Protein AF-A0AAI9XQI5-F1 (afdb_monomer_lite)

Structure (mmCIF, N/CA/C/O backbone):
data_AF-A0AAI9XQI5-F1
#
_entry.id   AF-A0AAI9XQI5-F1
#
loop_
_atom_site.group_PDB
_atom_site.id
_atom_site.type_symbol
_atom_site.label_atom_id
_atom_site.label_alt_id
_atom_site.label_comp_id
_atom_site.label_asym_id
_atom_site.label_entity_id
_atom_site.label_seq_id
_atom_site.pdbx_PDB_ins_code
_atom_site.Cartn_x
_atom_site.Cartn_y
_atom_site.Cartn_z
_atom_site.occupancy
_atom_site.B_iso_or_equiv
_atom_site.auth_seq_id
_atom_site.auth_comp_id
_atom_site.auth_asym_id
_atom_site.auth_atom_id
_atom_site.pdbx_PDB_model_num
ATOM 1 N N . MET A 1 1 ? 20.649 -17.315 11.539 1.00 58.50 1 MET A N 1
ATOM 2 C CA . MET A 1 1 ? 19.304 -17.523 12.129 1.00 58.50 1 MET A CA 1
ATOM 3 C C . MET A 1 1 ? 18.482 -16.224 12.223 1.00 58.50 1 MET A C 1
ATOM 5 O O . MET A 1 1 ? 17.265 -16.298 12.151 1.00 58.50 1 MET A O 1
ATOM 9 N N . CYS A 1 2 ? 19.104 -15.035 12.272 1.00 75.31 2 CYS A N 1
ATOM 10 C CA . CYS A 1 2 ? 18.399 -13.747 12.413 1.00 75.31 2 CYS A CA 1
ATOM 11 C C . CYS A 1 2 ? 17.547 -13.323 11.197 1.00 75.31 2 CYS A C 1
ATOM 13 O O . CYS A 1 2 ? 16.442 -12.823 11.377 1.00 75.31 2 CYS A O 1
ATOM 15 N N . ALA A 1 3 ? 18.003 -13.575 9.964 1.00 81.12 3 ALA A N 1
ATOM 16 C CA . ALA A 1 3 ? 17.284 -13.149 8.754 1.00 81.12 3 ALA A CA 1
ATOM 17 C C . ALA A 1 3 ? 15.877 -13.769 8.623 1.00 81.12 3 ALA A C 1
ATOM 19 O O . ALA A 1 3 ? 14.937 -13.102 8.199 1.00 81.12 3 ALA A O 1
ATOM 20 N N . GLY A 1 4 ? 15.706 -15.031 9.033 1.00 84.88 4 GLY A N 1
ATOM 21 C CA . GLY A 1 4 ? 14.409 -15.714 8.966 1.00 84.88 4 GLY A CA 1
ATOM 22 C C . GLY A 1 4 ? 13.349 -15.074 9.865 1.00 84.88 4 GLY A C 1
ATOM 23 O O . GLY A 1 4 ? 12.198 -14.941 9.452 1.00 84.88 4 GLY A O 1
ATOM 24 N N . ILE A 1 5 ? 13.754 -14.628 11.058 1.00 86.12 5 ILE A N 1
ATOM 25 C CA . ILE A 1 5 ? 12.876 -13.955 12.022 1.00 86.12 5 ILE A CA 1
ATOM 26 C C . ILE A 1 5 ? 12.455 -12.589 11.476 1.00 86.12 5 ILE A C 1
ATOM 28 O O . ILE A 1 5 ? 11.264 -12.308 11.431 1.00 86.12 5 ILE A O 1
ATOM 32 N N . VAL A 1 6 ? 13.400 -11.789 10.967 1.00 84.25 6 VAL A N 1
ATOM 33 C CA . VAL A 1 6 ? 13.101 -10.472 10.371 1.00 84.25 6 VAL A CA 1
ATOM 34 C C . VAL A 1 6 ? 12.082 -10.602 9.236 1.00 84.25 6 VAL A C 1
ATOM 36 O O . VAL A 1 6 ? 11.070 -9.904 9.229 1.00 84.25 6 VAL A O 1
ATOM 39 N N . MET A 1 7 ? 12.285 -11.560 8.326 1.00 86.00 7 MET A N 1
ATOM 40 C CA . MET A 1 7 ? 11.362 -11.800 7.213 1.00 86.00 7 MET A CA 1
ATOM 41 C C . MET A 1 7 ? 9.982 -12.291 7.671 1.00 86.00 7 MET A C 1
ATOM 43 O O . MET A 1 7 ? 8.972 -11.972 7.045 1.00 86.00 7 MET A O 1
ATOM 47 N N . ALA A 1 8 ? 9.912 -13.096 8.735 1.00 85.75 8 ALA A N 1
ATOM 48 C CA . ALA A 1 8 ? 8.639 -13.534 9.302 1.00 85.75 8 ALA A CA 1
ATOM 49 C C . ALA A 1 8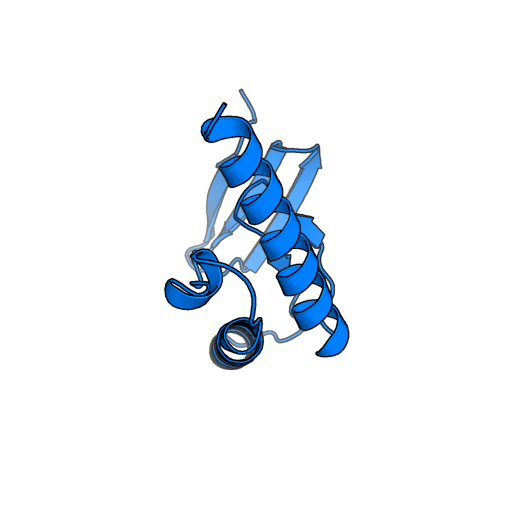 ? 7.873 -12.361 9.932 1.00 85.75 8 ALA A C 1
ATOM 51 O O . ALA A 1 8 ? 6.677 -12.216 9.676 1.00 85.75 8 ALA A O 1
ATOM 52 N N . THR A 1 9 ? 8.571 -11.499 10.673 1.00 84.81 9 THR A N 1
ATOM 53 C CA . THR A 1 9 ? 8.005 -10.295 11.289 1.00 84.81 9 THR A CA 1
ATOM 54 C C . THR A 1 9 ? 7.512 -9.302 10.237 1.00 84.81 9 THR A C 1
ATOM 56 O O . THR A 1 9 ? 6.388 -8.822 10.353 1.00 84.81 9 THR A O 1
ATOM 59 N N . ALA A 1 10 ? 8.284 -9.062 9.172 1.00 84.88 10 ALA A N 1
ATOM 60 C CA . ALA A 1 10 ? 7.869 -8.195 8.066 1.00 84.88 10 ALA A CA 1
ATOM 61 C C . ALA A 1 10 ? 6.573 -8.701 7.409 1.00 84.88 10 ALA A C 1
ATOM 63 O O . ALA A 1 10 ? 5.601 -7.963 7.276 1.00 84.88 10 ALA A O 1
ATOM 64 N N . ARG A 1 11 ? 6.490 -10.005 7.101 1.00 87.81 11 ARG A N 1
ATOM 65 C CA . ARG A 1 11 ? 5.262 -10.607 6.546 1.00 87.81 11 ARG A CA 1
ATOM 66 C C . ARG A 1 11 ? 4.057 -10.497 7.480 1.00 87.81 11 ARG A C 1
ATOM 68 O O . ARG A 1 11 ? 2.930 -10.373 7.001 1.00 87.81 11 ARG A O 1
ATOM 75 N N . TYR A 1 12 ? 4.273 -10.594 8.792 1.00 87.62 12 TYR A N 1
ATOM 76 C CA . TYR A 1 12 ? 3.208 -10.424 9.777 1.00 87.62 12 TYR A CA 1
ATOM 77 C C . TYR A 1 12 ? 2.699 -8.978 9.787 1.00 87.62 12 TYR A C 1
ATOM 79 O O . TYR A 1 12 ? 1.494 -8.758 9.680 1.00 87.62 12 TYR A O 1
ATOM 87 N N . TYR A 1 13 ? 3.618 -8.010 9.798 1.00 86.31 13 TYR A N 1
ATOM 88 C CA . TYR A 1 13 ? 3.300 -6.586 9.722 1.00 86.31 13 TYR A CA 1
ATOM 89 C C . TYR A 1 13 ? 2.501 -6.240 8.456 1.00 86.31 13 TYR A C 1
ATOM 91 O O . TYR A 1 13 ? 1.418 -5.666 8.549 1.00 86.31 13 TYR A O 1
ATOM 99 N N . MET A 1 14 ? 2.944 -6.709 7.285 1.00 88.88 14 MET A N 1
ATOM 100 C CA . MET A 1 14 ? 2.228 -6.512 6.017 1.00 88.88 14 MET A CA 1
ATOM 101 C C . MET A 1 14 ? 0.811 -7.089 6.031 1.00 88.88 14 MET A C 1
ATOM 103 O O . MET A 1 14 ? -0.128 -6.494 5.499 1.00 88.88 14 MET A O 1
ATOM 107 N N . ARG A 1 15 ? 0.627 -8.255 6.662 1.00 89.44 15 ARG A N 1
ATOM 108 C CA . ARG A 1 15 ? -0.694 -8.875 6.798 1.00 89.44 15 ARG A CA 1
ATOM 109 C C . ARG A 1 15 ? -1.623 -8.024 7.660 1.00 89.44 15 ARG A C 1
ATOM 111 O O . ARG A 1 15 ? -2.805 -7.927 7.334 1.00 89.44 15 ARG A O 1
ATOM 118 N N . ASP A 1 16 ? -1.123 -7.447 8.745 1.00 89.19 16 ASP A N 1
ATOM 119 C CA . ASP A 1 16 ? -1.931 -6.614 9.633 1.00 89.19 16 ASP A CA 1
ATOM 120 C C . ASP A 1 16 ? -2.226 -5.244 9.019 1.00 89.19 16 ASP A C 1
ATOM 122 O O . ASP A 1 16 ? -3.377 -4.812 9.068 1.00 89.19 16 ASP A O 1
ATOM 126 N N . MET A 1 17 ? -1.269 -4.640 8.311 1.00 88.94 17 MET A N 1
ATOM 127 C CA . MET A 1 17 ? -1.508 -3.446 7.494 1.00 88.94 17 MET A CA 1
ATOM 128 C C . MET A 1 17 ? -2.630 -3.687 6.474 1.00 88.94 17 MET A C 1
ATOM 130 O O . MET A 1 17 ? -3.583 -2.913 6.383 1.00 88.94 17 MET A O 1
ATOM 134 N N . ALA A 1 18 ? -2.593 -4.826 5.778 1.00 90.75 18 ALA A N 1
ATOM 135 C CA . ALA A 1 18 ? -3.650 -5.205 4.851 1.00 90.75 18 ALA A CA 1
ATOM 136 C C . ALA A 1 18 ? -5.016 -5.411 5.540 1.00 90.75 18 ALA A C 1
ATOM 138 O O . ALA A 1 18 ? -6.066 -5.149 4.953 1.00 90.75 18 ALA A O 1
ATOM 139 N N . LYS A 1 19 ? -5.048 -5.888 6.790 1.00 91.38 19 LYS A N 1
ATOM 140 C CA . LYS A 1 19 ? -6.304 -5.976 7.556 1.00 91.38 19 LYS A CA 1
ATOM 141 C C . LYS A 1 19 ? -6.828 -4.595 7.937 1.00 91.38 19 LYS A C 1
ATOM 143 O O . LYS A 1 19 ? -8.037 -4.406 7.891 1.00 91.38 19 LYS A O 1
ATOM 148 N N . VAL A 1 20 ? -5.954 -3.663 8.317 1.00 90.88 20 VAL A N 1
ATOM 149 C CA . VAL A 1 20 ? -6.336 -2.282 8.652 1.00 90.88 20 VAL A CA 1
ATOM 150 C C . VAL A 1 20 ? -6.977 -1.607 7.444 1.00 90.88 20 VAL A C 1
ATOM 152 O O . VAL A 1 20 ? -8.118 -1.167 7.549 1.00 90.88 20 VAL A O 1
ATOM 155 N N . ALA A 1 21 ? -6.322 -1.633 6.280 1.00 91.12 21 ALA A N 1
ATOM 156 C CA . ALA A 1 21 ? -6.879 -1.047 5.060 1.00 91.12 21 ALA A CA 1
ATOM 157 C C . ALA A 1 21 ? -8.253 -1.650 4.697 1.00 91.12 21 ALA A C 1
ATOM 159 O O . ALA A 1 21 ? -9.197 -0.914 4.425 1.00 91.12 21 ALA A O 1
ATOM 160 N N . ARG A 1 22 ? -8.418 -2.978 4.806 1.00 93.00 22 ARG A N 1
ATOM 161 C CA . ARG A 1 22 ? -9.724 -3.630 4.584 1.00 93.00 22 ARG A CA 1
ATOM 162 C C . ARG A 1 22 ? -10.788 -3.236 5.610 1.00 93.00 22 ARG A C 1
ATOM 164 O O . ARG A 1 22 ? -11.946 -3.084 5.242 1.00 93.00 22 ARG A O 1
ATOM 171 N N . LYS A 1 23 ? -10.427 -3.076 6.889 1.00 92.38 23 LYS A N 1
ATOM 172 C CA . LYS A 1 23 ? -11.359 -2.628 7.944 1.00 92.38 23 LYS A CA 1
ATOM 173 C C . LYS A 1 23 ? -11.861 -1.205 7.712 1.00 92.38 23 LYS A C 1
ATOM 175 O O . LYS A 1 23 ? -12.984 -0.905 8.094 1.00 92.38 23 LYS A O 1
ATOM 180 N N . LEU A 1 24 ? -11.042 -0.364 7.087 1.00 90.50 24 LEU A N 1
ATOM 181 C CA . LEU A 1 24 ? -11.411 0.989 6.672 1.00 90.50 24 LEU A CA 1
ATOM 182 C C . LEU A 1 24 ? -12.268 1.009 5.391 1.00 90.50 24 LEU A C 1
ATOM 184 O O . LEU A 1 24 ? -12.674 2.077 4.954 1.00 90.50 24 LEU A O 1
ATOM 188 N N . GLY A 1 25 ? -12.560 -0.156 4.801 1.00 90.56 25 GLY A N 1
ATOM 189 C CA . GLY A 1 25 ? -13.394 -0.286 3.606 1.00 90.56 25 GLY A CA 1
ATOM 190 C C . GLY A 1 25 ? -12.622 -0.277 2.288 1.00 90.56 25 GLY A C 1
ATOM 191 O O . GLY A 1 25 ? -13.242 -0.346 1.232 1.00 90.56 25 GLY A O 1
ATOM 192 N N . PHE A 1 26 ? -11.287 -0.238 2.316 1.00 91.69 26 PHE A N 1
ATOM 193 C CA . PHE A 1 26 ? -10.503 -0.188 1.089 1.00 91.69 26 PHE A CA 1
ATOM 194 C C . PHE A 1 26 ? -10.215 -1.569 0.499 1.00 91.69 26 PHE A C 1
ATOM 196 O O . PHE A 1 26 ? -9.937 -2.545 1.208 1.00 91.69 26 PHE A O 1
ATOM 203 N N . ASN A 1 27 ? -10.216 -1.635 -0.833 1.00 91.88 27 ASN A N 1
ATOM 204 C CA . ASN A 1 27 ? -9.869 -2.841 -1.567 1.00 91.88 27 ASN A CA 1
ATOM 205 C C . ASN A 1 27 ? -8.361 -2.891 -1.849 1.00 91.88 27 ASN A C 1
ATOM 207 O O . ASN A 1 27 ? -7.793 -1.958 -2.408 1.00 91.88 27 ASN A O 1
ATOM 211 N N . ILE A 1 28 ? -7.712 -4.001 -1.498 1.00 93.00 28 ILE A N 1
ATOM 212 C CA . ILE A 1 28 ? -6.285 -4.213 -1.766 1.00 93.00 28 ILE A CA 1
ATOM 213 C C . ILE A 1 28 ? -6.156 -4.997 -3.061 1.00 93.00 28 ILE A C 1
ATOM 215 O O . ILE A 1 28 ? -6.561 -6.159 -3.118 1.00 93.00 28 ILE A O 1
ATOM 219 N N . ILE A 1 29 ? -5.557 -4.375 -4.071 1.00 92.81 29 ILE A N 1
ATOM 220 C CA . ILE A 1 29 ? -5.417 -4.949 -5.415 1.00 92.81 29 ILE A CA 1
ATOM 221 C C . ILE A 1 29 ? -4.073 -5.654 -5.621 1.00 92.81 29 ILE A C 1
ATOM 223 O O . ILE A 1 29 ? -3.954 -6.510 -6.496 1.00 92.81 29 ILE A O 1
ATOM 227 N N . TYR A 1 30 ? -3.068 -5.338 -4.799 1.00 92.75 30 TYR A N 1
ATOM 228 C CA . TYR A 1 30 ? -1.747 -5.964 -4.849 1.00 92.75 30 TYR A CA 1
ATOM 229 C C . TYR A 1 30 ? -1.036 -5.900 -3.494 1.00 92.75 30 TYR A C 1
ATOM 231 O O . TYR A 1 30 ? -1.296 -5.008 -2.688 1.00 92.75 30 TYR A O 1
ATOM 239 N N . GLY A 1 31 ? -0.107 -6.826 -3.261 1.00 90.88 31 GLY A N 1
ATOM 240 C CA . GLY A 1 31 ? 0.822 -6.771 -2.136 1.00 90.88 31 GLY A CA 1
ATOM 241 C C . GLY A 1 31 ? 2.130 -7.495 -2.444 1.00 90.88 31 GLY A C 1
ATOM 242 O O . GLY A 1 31 ? 2.111 -8.601 -2.996 1.00 90.88 31 GLY A O 1
ATOM 243 N N . ASP A 1 32 ? 3.247 -6.879 -2.065 1.00 88.19 32 ASP A N 1
ATOM 244 C CA . ASP A 1 32 ? 4.590 -7.463 -2.119 1.00 88.19 32 ASP A CA 1
ATOM 245 C C . ASP A 1 32 ? 5.198 -7.593 -0.709 1.00 88.19 32 ASP A C 1
ATOM 247 O O . ASP A 1 32 ? 4.479 -7.692 0.288 1.00 88.19 32 ASP A O 1
ATOM 251 N N . ILE A 1 33 ? 6.525 -7.698 -0.628 1.00 85.75 33 ILE A N 1
ATOM 252 C CA . ILE A 1 33 ? 7.274 -7.912 0.615 1.00 85.75 33 ILE A CA 1
ATOM 253 C C . ILE A 1 33 ? 7.052 -6.782 1.629 1.00 85.75 33 ILE A C 1
ATOM 255 O O . ILE A 1 33 ? 6.946 -7.081 2.818 1.00 85.75 33 ILE A O 1
ATOM 259 N N . ASP A 1 34 ? 6.993 -5.536 1.171 1.00 85.19 34 ASP A N 1
ATOM 260 C CA . ASP A 1 34 ? 6.976 -4.314 1.985 1.00 85.19 34 ASP A CA 1
ATOM 261 C C . ASP A 1 34 ? 5.966 -3.254 1.506 1.00 85.19 34 ASP A C 1
ATOM 263 O O . ASP A 1 34 ? 5.769 -2.251 2.186 1.00 85.19 34 ASP A O 1
ATOM 267 N N . SER A 1 35 ? 5.255 -3.500 0.401 1.00 88.94 35 SER A N 1
ATOM 268 C CA . SER A 1 35 ? 4.248 -2.585 -0.147 1.00 88.94 35 SER A CA 1
ATOM 269 C C . SER A 1 35 ? 2.890 -3.254 -0.386 1.00 88.94 35 SER A C 1
ATOM 271 O O . SER A 1 35 ? 2.777 -4.467 -0.593 1.00 88.94 35 SER A O 1
ATOM 273 N N . ILE A 1 36 ? 1.827 -2.449 -0.345 1.00 91.56 36 ILE A N 1
ATOM 274 C CA . ILE A 1 36 ? 0.488 -2.814 -0.822 1.00 91.56 36 ILE A CA 1
ATOM 275 C C . ILE A 1 36 ? -0.007 -1.740 -1.780 1.00 91.56 36 ILE A C 1
ATOM 277 O O . ILE A 1 36 ? 0.307 -0.568 -1.601 1.00 91.56 36 ILE A O 1
ATOM 281 N N . LEU A 1 37 ? -0.822 -2.136 -2.756 1.00 92.19 37 LEU A N 1
ATOM 282 C CA . LEU A 1 37 ? -1.597 -1.190 -3.549 1.00 92.19 37 LEU A CA 1
ATOM 283 C C . LEU A 1 37 ? -3.058 -1.281 -3.139 1.00 92.19 37 LEU A C 1
ATOM 285 O O . LEU A 1 37 ? -3.642 -2.369 -3.051 1.00 92.19 37 LEU A O 1
ATOM 289 N N . VAL A 1 38 ? -3.635 -0.112 -2.911 1.00 91.94 38 VAL A N 1
ATOM 290 C CA . VAL A 1 38 ? -5.006 0.067 -2.461 1.00 91.94 38 VAL A CA 1
ATOM 291 C C . VAL A 1 38 ? -5.773 0.792 -3.559 1.00 91.94 38 VAL A C 1
ATOM 293 O O . VAL A 1 38 ? -5.307 1.802 -4.074 1.00 91.94 38 VAL A O 1
ATOM 296 N N . HIS A 1 39 ? -6.933 0.262 -3.932 1.00 91.31 39 HIS A N 1
ATOM 297 C CA . HIS A 1 39 ? -7.841 0.930 -4.854 1.00 91.31 39 HIS A CA 1
ATOM 298 C C . HIS A 1 39 ? -8.660 1.977 -4.104 1.00 91.31 39 HIS A C 1
ATOM 300 O O . HIS A 1 39 ? -9.279 1.667 -3.080 1.00 91.31 39 HIS A O 1
ATOM 306 N N . VAL A 1 40 ? -8.676 3.191 -4.643 1.00 88.50 40 VAL A N 1
ATOM 307 C CA . VAL A 1 40 ? -9.405 4.332 -4.098 1.00 88.50 40 VAL A CA 1
ATOM 308 C C . VAL A 1 40 ? -10.333 4.856 -5.189 1.00 88.50 40 VAL A C 1
ATOM 310 O O . VAL A 1 40 ? -9.878 5.168 -6.281 1.00 88.50 40 VAL A O 1
ATOM 313 N N . GLU A 1 41 ? -11.635 4.914 -4.905 1.00 83.62 41 GLU A N 1
ATOM 314 C CA . GLU A 1 41 ? -12.665 5.298 -5.890 1.00 83.62 41 GLU A CA 1
ATOM 315 C C . GLU A 1 41 ? -12.767 6.810 -6.123 1.00 83.62 41 GLU A C 1
ATOM 317 O O . GLU A 1 41 ? -13.444 7.251 -7.045 1.00 83.62 41 GLU A O 1
ATOM 322 N N . GLN A 1 42 ? -12.138 7.619 -5.272 1.00 78.62 42 GL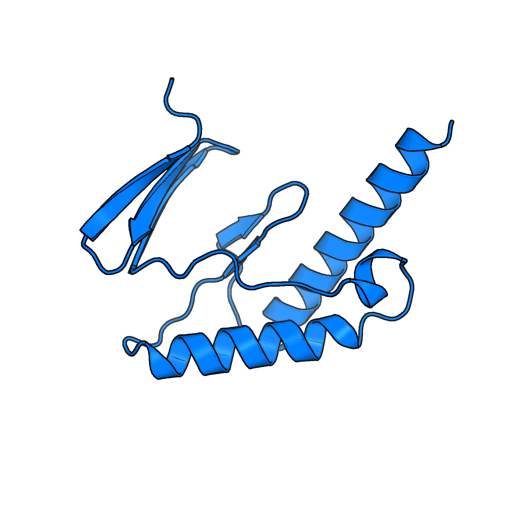N A N 1
ATOM 323 C CA . GLN A 1 42 ? -12.169 9.073 -5.413 1.00 78.62 42 GLN A CA 1
ATOM 324 C C . GLN A 1 42 ? -11.444 9.490 -6.701 1.00 78.62 42 GLN A C 1
ATOM 326 O O . GLN A 1 42 ? -10.486 8.844 -7.108 1.00 78.62 42 GLN A O 1
ATOM 331 N N . GLU A 1 43 ? -11.876 10.581 -7.330 1.00 73.56 43 GLU A N 1
ATOM 332 C CA . GLU A 1 43 ? -11.264 11.087 -8.571 1.00 73.56 43 GLU A CA 1
ATOM 333 C C . GLU A 1 43 ? -10.403 12.342 -8.348 1.00 73.56 43 GLU A C 1
ATOM 335 O O . GLU A 1 43 ? -9.812 12.867 -9.290 1.00 73.56 43 GLU A O 1
ATOM 340 N N . THR A 1 44 ? -10.318 12.833 -7.107 1.00 76.31 44 THR A N 1
ATOM 341 C CA . THR A 1 44 ? -9.560 14.040 -6.762 1.00 76.31 44 THR A CA 1
ATOM 342 C C . THR A 1 44 ? -8.311 13.712 -5.959 1.00 76.31 44 THR A C 1
ATOM 344 O O . THR A 1 44 ? -8.344 12.898 -5.037 1.00 76.31 44 THR A O 1
ATOM 347 N N . GLU A 1 45 ? -7.234 14.440 -6.252 1.00 71.62 45 GLU A N 1
ATOM 348 C CA . GLU A 1 45 ? -5.942 14.329 -5.569 1.00 71.62 45 GLU A CA 1
ATOM 349 C C . GLU A 1 45 ? -6.064 14.454 -4.045 1.00 71.62 45 GLU A C 1
ATOM 351 O O . GLU A 1 45 ? -5.571 13.601 -3.309 1.00 71.62 45 GLU A O 1
ATOM 356 N N . SER A 1 46 ? -6.840 15.435 -3.576 1.00 78.12 46 SER A N 1
ATOM 357 C CA . SER A 1 46 ? -7.109 15.643 -2.149 1.00 78.12 46 SER A CA 1
ATOM 358 C C . SER A 1 46 ? -7.780 14.445 -1.466 1.00 78.12 46 SER A C 1
ATOM 360 O O . SER A 1 46 ? -7.466 14.132 -0.322 1.00 78.12 46 SER A O 1
ATOM 362 N N . GLY A 1 47 ? -8.678 13.738 -2.162 1.00 79.44 47 GLY A N 1
ATOM 363 C CA . GLY A 1 47 ? -9.364 12.573 -1.599 1.00 79.44 47 GLY A CA 1
ATOM 364 C C . GLY A 1 47 ? -8.397 11.416 -1.351 1.00 79.44 47 GLY A C 1
ATOM 365 O O . GLY A 1 47 ? -8.498 10.710 -0.343 1.00 79.44 47 GLY A O 1
ATOM 366 N N . TRP A 1 48 ? -7.409 11.254 -2.233 1.00 81.12 48 TRP A N 1
ATOM 367 C CA . TRP A 1 48 ? -6.386 10.226 -2.071 1.00 81.12 48 TRP A CA 1
ATOM 368 C C . TRP A 1 48 ? -5.397 10.568 -0.978 1.00 81.12 48 TRP A C 1
ATOM 370 O O . TRP A 1 48 ? -5.040 9.671 -0.224 1.00 81.12 48 TRP A O 1
ATOM 380 N N . GLU A 1 49 ? -4.971 11.826 -0.865 1.00 81.50 49 GLU A N 1
ATOM 381 C CA . GLU A 1 49 ? -4.094 12.256 0.226 1.00 81.50 49 GLU A CA 1
ATOM 382 C C . GLU A 1 49 ? -4.745 11.999 1.586 1.00 81.50 49 GLU A C 1
ATOM 384 O O . GLU A 1 49 ? -4.119 11.397 2.461 1.00 81.50 49 GLU A O 1
ATOM 389 N N . ASP A 1 50 ? -6.025 12.347 1.733 1.00 85.62 50 ASP A N 1
ATOM 390 C CA . ASP A 1 50 ? -6.802 12.071 2.943 1.00 85.62 50 ASP A CA 1
ATOM 391 C C . ASP A 1 50 ? -6.912 10.564 3.213 1.00 85.62 50 ASP A C 1
ATOM 393 O O . ASP A 1 50 ? -6.707 10.102 4.340 1.00 85.62 50 ASP A O 1
ATOM 397 N N . THR A 1 51 ? -7.178 9.769 2.173 1.00 85.75 51 THR A N 1
ATOM 398 C CA . THR A 1 51 ? -7.229 8.302 2.257 1.00 85.75 51 THR A CA 1
ATOM 399 C C . THR A 1 51 ? -5.885 7.714 2.686 1.00 85.75 51 THR A C 1
ATOM 401 O O . THR A 1 51 ? -5.812 6.872 3.587 1.00 85.75 51 THR A O 1
ATOM 404 N N . ALA A 1 52 ? -4.803 8.165 2.065 1.00 85.25 52 ALA A N 1
ATOM 405 C CA . ALA A 1 52 ? -3.464 7.685 2.330 1.00 85.25 52 ALA A CA 1
ATOM 406 C C . ALA A 1 52 ? -3.018 8.093 3.741 1.00 85.25 52 ALA A C 1
ATOM 408 O O . ALA A 1 52 ? -2.444 7.278 4.469 1.00 85.25 52 ALA A O 1
ATOM 409 N N . HIS A 1 53 ? -3.371 9.304 4.180 1.00 87.69 53 HIS A N 1
ATOM 410 C CA . HIS A 1 53 ? -3.178 9.760 5.551 1.00 87.69 53 HIS A CA 1
ATOM 411 C C . HIS A 1 53 ? -3.951 8.888 6.545 1.00 87.69 53 HIS A C 1
ATOM 413 O O . HIS A 1 53 ? -3.368 8.409 7.518 1.00 87.69 53 HIS A O 1
ATOM 419 N N . LEU A 1 54 ? -5.234 8.622 6.287 1.00 88.56 54 LEU A N 1
ATOM 420 C CA . LEU A 1 54 ? -6.086 7.794 7.140 1.00 88.56 54 LEU A CA 1
ATOM 421 C C . LEU A 1 54 ? -5.514 6.383 7.322 1.00 88.56 54 LEU A C 1
ATOM 423 O O . LEU A 1 54 ? -5.415 5.897 8.454 1.00 88.56 54 LEU A O 1
ATOM 427 N N . ILE A 1 55 ? -5.105 5.733 6.228 1.00 86.38 55 ILE A N 1
ATOM 428 C CA . ILE A 1 55 ? -4.485 4.402 6.272 1.00 86.38 55 ILE A CA 1
ATOM 429 C C . ILE A 1 55 ? -3.174 4.472 7.057 1.00 86.38 55 ILE A C 1
ATOM 431 O O . ILE A 1 55 ? -2.972 3.686 7.980 1.00 86.38 55 ILE A O 1
ATOM 435 N N . THR A 1 56 ? -2.314 5.442 6.746 1.00 85.88 56 THR A N 1
ATOM 436 C CA . THR A 1 56 ? -1.000 5.587 7.382 1.00 85.88 56 THR A CA 1
ATOM 437 C C . THR A 1 56 ? -1.110 5.808 8.890 1.00 85.88 56 THR A C 1
ATOM 439 O O . THR A 1 56 ? -0.382 5.177 9.655 1.00 85.88 56 THR A O 1
ATOM 442 N N . GLN A 1 57 ? -2.038 6.656 9.346 1.00 86.44 57 GLN A N 1
ATOM 443 C CA . GLN A 1 57 ? -2.278 6.857 10.778 1.00 86.44 57 GLN A CA 1
ATOM 444 C C . GLN A 1 57 ? -2.823 5.590 11.437 1.00 86.44 57 GLN A C 1
ATOM 446 O O . GLN A 1 57 ? -2.331 5.195 12.488 1.00 86.44 57 GLN A O 1
ATOM 451 N N . SER A 1 58 ? -3.766 4.901 10.792 1.00 85.62 58 SER A N 1
ATOM 452 C CA . SER A 1 58 ? -4.366 3.677 11.340 1.00 85.62 58 SER A CA 1
ATOM 453 C C . SER A 1 58 ? -3.365 2.518 11.451 1.00 85.62 58 SER A C 1
ATOM 455 O O . SER A 1 58 ? -3.524 1.622 12.278 1.00 85.62 58 SER A O 1
ATOM 457 N N . VAL A 1 59 ? -2.321 2.514 10.618 1.00 83.62 59 VAL A N 1
ATOM 458 C CA . VAL A 1 59 ? -1.247 1.509 10.646 1.00 83.62 59 VAL A CA 1
ATOM 459 C C . VAL A 1 59 ? -0.274 1.738 11.808 1.00 83.62 59 VAL A C 1
ATOM 461 O O . VAL A 1 59 ? 0.286 0.769 12.320 1.00 83.62 59 VAL A O 1
ATOM 464 N N . LYS A 1 60 ? -0.128 2.976 12.304 1.00 79.19 60 LYS A N 1
ATOM 465 C CA . LYS A 1 60 ? 0.697 3.269 13.496 1.00 79.19 60 LYS A CA 1
ATOM 466 C C . LYS A 1 60 ? 0.170 2.591 14.761 1.00 79.19 60 LYS A C 1
ATOM 468 O O . LYS A 1 60 ? 0.941 2.306 15.673 1.00 79.19 60 LYS A O 1
ATOM 473 N N . ASP A 1 61 ? -1.121 2.275 14.797 1.00 76.56 61 ASP A N 1
ATOM 474 C CA . ASP A 1 61 ? -1.749 1.586 15.924 1.00 76.56 61 ASP A CA 1
ATOM 475 C C . ASP A 1 61 ? -1.473 0.071 15.948 1.00 76.56 61 ASP A C 1
ATOM 477 O O . ASP A 1 61 ? -1.871 -0.616 16.896 1.00 76.56 61 ASP A O 1
ATOM 481 N N . ILE A 1 62 ? -0.769 -0.476 14.945 1.00 79.75 62 ILE A N 1
ATOM 482 C CA . ILE A 1 62 ? -0.325 -1.876 14.926 1.00 79.75 62 ILE A CA 1
ATOM 483 C C . ILE A 1 62 ? 0.788 -2.057 15.964 1.00 79.75 62 ILE A C 1
ATOM 485 O O . ILE A 1 62 ? 1.982 -2.076 15.675 1.00 79.75 62 ILE A O 1
ATOM 489 N N . LYS A 1 63 ? 0.392 -2.229 17.222 1.00 64.75 63 LYS A N 1
ATOM 490 C CA . LYS A 1 63 ? 1.297 -2.641 18.294 1.00 64.75 63 LYS A CA 1
ATOM 491 C C . LYS A 1 63 ? 1.750 -4.061 17.984 1.00 64.75 63 LYS A C 1
ATOM 493 O O . LYS A 1 63 ? 0.873 -4.912 17.891 1.00 64.75 63 LYS A O 1
ATOM 498 N N . VAL A 1 64 ? 3.066 -4.289 17.825 1.00 58.75 64 VAL A N 1
ATOM 499 C CA . VAL A 1 64 ? 3.812 -5.568 18.040 1.00 58.75 64 VAL A CA 1
ATOM 500 C C . VAL A 1 64 ? 5.111 -5.694 17.202 1.00 58.75 64 VAL A C 1
ATOM 502 O O . VAL A 1 64 ? 5.794 -6.708 17.307 1.00 58.75 64 VAL A O 1
ATOM 505 N N . THR A 1 65 ? 5.567 -4.700 16.422 1.00 63.88 65 THR A N 1
ATOM 506 C CA . THR A 1 65 ? 6.823 -4.876 15.644 1.00 63.88 65 THR A CA 1
ATOM 507 C C . THR A 1 65 ? 7.715 -3.636 15.572 1.00 63.88 65 THR A C 1
ATOM 509 O O . THR A 1 65 ? 7.212 -2.521 15.608 1.00 63.88 65 THR A O 1
ATOM 512 N N . ILE A 1 66 ? 9.029 -3.834 15.376 1.00 66.06 66 ILE A N 1
ATOM 513 C CA . ILE A 1 66 ? 9.993 -2.759 15.044 1.00 66.06 66 ILE A CA 1
ATOM 514 C C . ILE A 1 66 ? 9.577 -1.953 13.800 1.00 66.06 66 ILE A C 1
ATOM 516 O O . ILE A 1 66 ? 9.948 -0.798 13.648 1.00 66.06 66 ILE A O 1
ATOM 520 N N . PHE A 1 67 ? 8.780 -2.554 12.911 1.00 66.00 67 PHE A N 1
ATOM 521 C CA . PHE A 1 67 ? 8.266 -1.901 11.710 1.00 66.00 67 PHE A CA 1
ATOM 522 C C . PHE A 1 67 ? 7.115 -0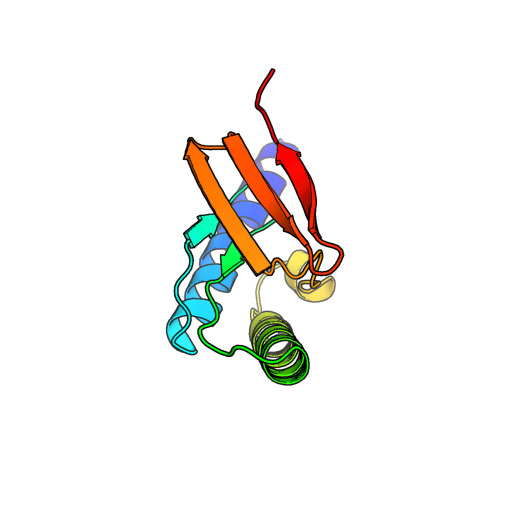.935 12.017 1.00 66.00 67 PHE A C 1
ATOM 524 O O . PHE A 1 67 ? 6.911 0.010 11.266 1.00 66.00 67 PHE A O 1
ATOM 531 N N . ALA A 1 68 ? 6.413 -1.109 13.142 1.00 60.94 68 ALA A N 1
ATOM 532 C CA . ALA A 1 68 ? 5.373 -0.179 13.576 1.00 60.94 68 ALA A CA 1
ATOM 533 C C . ALA A 1 68 ? 5.944 1.172 14.036 1.00 60.94 68 ALA A C 1
ATOM 535 O O . ALA A 1 68 ? 5.281 2.193 13.887 1.00 60.94 68 ALA A O 1
ATOM 536 N N . GLU A 1 69 ? 7.180 1.188 14.552 1.00 65.69 69 GLU A N 1
ATOM 537 C CA . GLU A 1 69 ? 7.886 2.428 14.910 1.00 65.69 69 GLU A CA 1
ATOM 538 C C . GLU A 1 69 ? 8.293 3.232 13.668 1.00 65.69 69 GLU A C 1
ATOM 540 O O . GLU A 1 69 ? 8.256 4.459 13.686 1.00 65.69 69 GLU A O 1
ATOM 545 N N . VAL A 1 70 ? 8.640 2.539 12.577 1.00 70.69 70 VAL A N 1
ATOM 546 C CA . VAL A 1 70 ? 8.921 3.154 11.268 1.00 70.69 70 VAL A CA 1
ATOM 547 C C . VAL A 1 70 ? 7.621 3.601 10.587 1.00 70.69 70 VAL A C 1
ATOM 549 O O . VAL A 1 70 ? 7.596 4.614 9.890 1.00 70.69 70 VAL A O 1
ATOM 552 N N . GLY A 1 71 ? 6.528 2.876 10.831 1.00 69.56 71 GLY A N 1
ATOM 553 C CA . GLY A 1 71 ? 5.215 3.147 10.264 1.00 69.56 71 GLY A CA 1
ATOM 554 C C . GLY A 1 71 ? 5.098 2.669 8.818 1.00 69.56 71 GLY A C 1
ATOM 555 O O . GLY A 1 71 ? 5.770 1.731 8.388 1.00 69.56 71 GLY A O 1
ATOM 556 N N . ALA A 1 72 ? 4.188 3.286 8.075 1.00 78.31 72 ALA A N 1
ATOM 557 C CA . ALA A 1 72 ? 4.070 3.136 6.6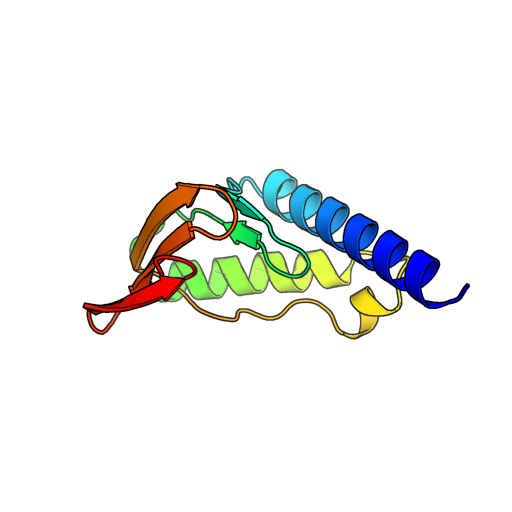31 1.00 78.31 72 ALA A CA 1
ATOM 558 C C . ALA A 1 72 ? 4.193 4.523 5.992 1.00 78.31 72 ALA A C 1
ATOM 560 O O . ALA A 1 72 ? 3.850 5.527 6.616 1.00 78.31 72 ALA A O 1
ATOM 561 N N . GLY A 1 73 ? 4.709 4.576 4.770 1.00 82.88 73 GLY A N 1
ATOM 562 C CA . GLY A 1 73 ? 4.759 5.787 3.959 1.00 82.88 73 GLY A CA 1
ATOM 563 C C . GLY A 1 73 ? 3.938 5.608 2.691 1.00 82.88 73 GLY A C 1
ATOM 564 O O . GLY A 1 73 ? 3.696 4.483 2.253 1.00 82.88 73 GLY A O 1
ATOM 565 N N . VAL A 1 74 ? 3.526 6.723 2.099 1.00 84.94 74 VAL A N 1
ATOM 566 C CA . VAL A 1 74 ? 2.933 6.736 0.761 1.00 84.94 74 VAL A CA 1
ATOM 567 C C . VAL A 1 74 ? 4.077 6.873 -0.230 1.00 84.94 74 VAL A C 1
ATOM 569 O O . VAL A 1 74 ? 4.752 7.897 -0.244 1.00 84.94 74 VAL A O 1
ATOM 572 N N . GLU A 1 75 ? 4.328 5.827 -1.010 1.00 85.88 75 GLU A N 1
ATOM 573 C CA . GLU A 1 75 ? 5.399 5.844 -2.010 1.00 85.88 75 GLU A CA 1
ATOM 574 C C . GLU A 1 75 ? 4.978 6.618 -3.263 1.00 85.88 75 GLU A C 1
ATOM 576 O O . GLU A 1 75 ? 5.710 7.486 -3.733 1.00 85.88 75 GLU A O 1
ATOM 581 N N . ALA A 1 76 ? 3.783 6.334 -3.784 1.00 85.44 76 ALA A N 1
ATOM 582 C CA . ALA A 1 76 ? 3.253 6.982 -4.975 1.00 85.44 76 ALA A CA 1
ATOM 583 C C . ALA A 1 76 ? 1.726 6.857 -5.062 1.00 85.44 76 ALA A C 1
ATOM 585 O O . ALA A 1 76 ? 1.138 5.889 -4.577 1.00 85.44 76 ALA A O 1
ATOM 586 N N . ASN A 1 77 ? 1.112 7.818 -5.757 1.00 86.06 77 ASN A N 1
ATOM 587 C CA . ASN A 1 77 ? -0.286 7.779 -6.173 1.00 86.06 77 ASN A CA 1
ATOM 588 C C . ASN A 1 77 ? -0.348 7.550 -7.684 1.00 86.06 77 ASN A C 1
ATOM 590 O O . ASN A 1 77 ? 0.291 8.267 -8.459 1.00 86.06 77 ASN A O 1
ATOM 594 N N . TYR A 1 78 ? -1.137 6.567 -8.106 1.00 87.75 78 TYR A N 1
ATOM 595 C CA . TYR A 1 78 ? -1.271 6.205 -9.512 1.00 87.75 78 TYR A CA 1
ATOM 596 C C . TYR A 1 78 ? -2.700 6.436 -9.984 1.00 87.75 78 TYR A C 1
ATOM 598 O O . TYR A 1 78 ? -3.655 6.002 -9.346 1.00 87.75 78 TYR A O 1
ATOM 606 N N . LYS A 1 79 ? -2.829 7.083 -11.141 1.00 86.62 79 LYS A N 1
ATOM 607 C CA . LYS A 1 79 ? -4.095 7.284 -11.851 1.00 86.62 79 LYS A CA 1
ATOM 608 C C . LYS A 1 79 ? -4.669 5.964 -12.352 1.00 86.62 79 LYS A C 1
ATOM 610 O O . LYS A 1 79 ? -5.878 5.770 -12.387 1.00 86.62 79 LYS A O 1
ATOM 615 N N . SER A 1 80 ? -3.795 5.050 -12.771 1.00 88.81 80 SER A N 1
ATOM 616 C CA . SER A 1 80 ? -4.190 3.701 -13.162 1.00 88.81 80 SER A CA 1
ATOM 617 C C . SER A 1 80 ? -3.062 2.702 -12.947 1.00 88.81 80 SER A C 1
ATOM 619 O O . SER A 1 80 ? -1.878 3.036 -13.039 1.00 88.81 80 SER A O 1
ATOM 621 N N . THR A 1 81 ? -3.452 1.455 -12.699 1.00 91.00 81 THR A N 1
ATOM 622 C CA . THR A 1 81 ? -2.541 0.331 -12.504 1.00 91.00 81 THR A CA 1
ATOM 623 C C . THR A 1 81 ? -3.080 -0.888 -13.243 1.00 91.00 81 THR A C 1
ATOM 625 O O . THR A 1 81 ? -4.237 -1.270 -13.076 1.00 91.00 81 THR A O 1
ATOM 628 N N . ILE A 1 82 ? -2.227 -1.528 -14.042 1.00 91.88 82 ILE A N 1
ATOM 629 C CA . ILE A 1 82 ? -2.511 -2.794 -14.721 1.00 91.88 82 ILE A CA 1
ATOM 630 C C . ILE A 1 82 ? -1.579 -3.855 -14.149 1.00 91.88 82 ILE A C 1
ATOM 632 O O . ILE A 1 82 ? -0.359 -3.761 -14.282 1.00 91.88 82 ILE A O 1
ATOM 636 N N . ILE A 1 83 ? -2.154 -4.892 -13.545 1.00 92.88 83 ILE A N 1
ATOM 637 C CA . ILE A 1 83 ? -1.408 -5.999 -12.943 1.00 92.88 83 ILE A CA 1
ATOM 638 C C . ILE A 1 83 ? -1.566 -7.218 -13.843 1.00 92.88 83 ILE A C 1
ATOM 640 O O . ILE A 1 8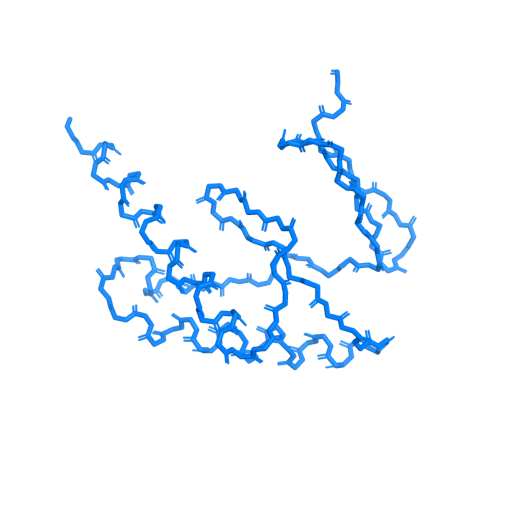3 ? -2.672 -7.712 -14.040 1.00 92.88 83 ILE A O 1
ATOM 644 N N . SER A 1 84 ? -0.455 -7.710 -14.386 1.00 92.56 84 SER A N 1
ATOM 645 C CA . SER A 1 84 ? -0.442 -8.915 -15.220 1.00 92.56 84 SER A CA 1
ATOM 646 C C . SER A 1 84 ? -0.158 -10.163 -14.388 1.00 92.56 84 SER A C 1
ATOM 648 O O . SER A 1 84 ? -0.840 -11.177 -14.516 1.00 92.56 84 SER A O 1
ATOM 650 N N . ALA A 1 85 ? 0.845 -10.089 -13.513 1.00 90.75 85 ALA A N 1
ATOM 651 C CA . ALA A 1 85 ? 1.216 -11.167 -12.608 1.00 90.75 85 ALA A CA 1
ATOM 652 C C . ALA A 1 85 ? 1.933 -10.606 -11.373 1.00 90.75 85 ALA A C 1
ATOM 654 O O . ALA A 1 85 ? 2.215 -9.411 -11.272 1.00 90.75 85 ALA A O 1
ATOM 655 N N . LYS A 1 86 ? 2.279 -11.488 -10.431 1.00 89.56 86 LYS A N 1
ATOM 656 C CA . LYS A 1 86 ? 3.148 -11.124 -9.307 1.00 89.56 86 LYS A CA 1
ATOM 657 C C . LYS A 1 86 ? 4.461 -10.529 -9.837 1.00 89.56 86 LYS A C 1
ATOM 659 O O . LYS A 1 86 ? 5.099 -11.151 -10.685 1.00 89.56 86 LYS A O 1
ATOM 664 N N . LYS A 1 87 ? 4.853 -9.357 -9.322 1.00 88.50 87 LYS A N 1
ATOM 665 C CA . LYS A 1 87 ? 6.014 -8.567 -9.774 1.00 88.50 87 LYS A CA 1
ATOM 666 C C . LYS A 1 87 ? 5.980 -8.150 -11.250 1.00 88.50 87 LYS A C 1
ATOM 668 O O . LYS A 1 87 ? 7.029 -7.890 -11.819 1.00 88.50 87 LYS A O 1
ATOM 673 N N . LYS A 1 88 ? 4.806 -8.142 -11.890 1.00 91.81 88 LYS A N 1
ATOM 674 C CA . LYS A 1 88 ? 4.626 -7.712 -13.284 1.00 91.81 88 LYS A CA 1
ATOM 675 C C . LYS A 1 88 ? 3.417 -6.799 -13.392 1.00 91.81 88 LYS A C 1
ATOM 677 O O . LYS A 1 88 ? 2.287 -7.273 -13.557 1.00 91.81 88 LYS A O 1
ATOM 682 N N . TYR A 1 89 ? 3.657 -5.501 -13.278 1.00 90.81 89 TYR A N 1
ATOM 683 C CA . TYR A 1 89 ? 2.617 -4.481 -13.343 1.00 90.81 89 TYR A CA 1
ATOM 684 C C . TYR A 1 89 ? 3.123 -3.208 -14.017 1.00 90.81 89 TYR A C 1
ATOM 686 O O . TYR A 1 89 ? 4.326 -2.972 -14.136 1.00 90.81 89 TYR A O 1
ATOM 694 N N . LYS A 1 90 ? 2.175 -2.416 -14.506 1.00 92.56 90 LYS A N 1
ATOM 695 C CA . LYS A 1 90 ? 2.420 -1.111 -15.105 1.00 92.56 90 LYS A CA 1
ATOM 696 C C . LYS A 1 90 ? 1.524 -0.092 -14.428 1.00 92.56 90 LYS A C 1
ATOM 698 O O . LYS A 1 90 ? 0.312 -0.297 -14.359 1.00 92.56 90 LYS A O 1
ATOM 703 N N . ASN A 1 91 ? 2.124 0.989 -13.963 1.00 91.81 91 ASN A N 1
ATOM 704 C CA . ASN A 1 91 ? 1.435 2.089 -13.317 1.00 91.81 91 ASN A CA 1
ATOM 705 C C . ASN A 1 91 ? 1.519 3.338 -14.189 1.00 91.81 91 ASN A C 1
ATOM 707 O O . ASN A 1 91 ? 2.480 3.524 -14.934 1.00 91.81 91 ASN A O 1
ATOM 711 N N . MET A 1 92 ? 0.517 4.197 -14.083 1.00 90.81 92 MET A N 1
ATOM 712 C CA . MET A 1 92 ? 0.504 5.520 -14.692 1.00 90.81 92 MET A CA 1
ATOM 713 C C . MET A 1 92 ? 0.348 6.545 -13.580 1.00 90.81 92 MET A C 1
ATOM 715 O O . MET A 1 92 ? -0.625 6.488 -12.823 1.00 90.81 92 MET A O 1
ATOM 719 N N . ASN A 1 93 ? 1.315 7.447 -13.457 1.00 87.00 93 ASN A N 1
ATOM 720 C CA . ASN A 1 93 ? 1.214 8.561 -12.525 1.00 87.00 93 ASN A CA 1
ATOM 721 C C . ASN A 1 93 ? 0.343 9.689 -13.118 1.00 87.00 93 ASN A C 1
ATOM 723 O O . ASN A 1 93 ? -0.235 9.555 -14.199 1.00 87.00 93 ASN A O 1
ATOM 727 N N . TRP A 1 94 ? 0.228 10.795 -12.390 1.00 79.81 94 TRP A N 1
ATOM 728 C CA . TRP A 1 94 ? -0.598 11.939 -12.783 1.00 79.81 94 TRP A CA 1
ATOM 729 C C . TRP A 1 94 ? -0.005 12.798 -13.899 1.00 79.81 94 TRP A C 1
ATOM 731 O O . TRP A 1 94 ? -0.759 13.446 -14.618 1.00 79.81 94 TRP A O 1
ATOM 741 N N . ASP A 1 95 ? 1.305 12.710 -14.118 1.00 87.31 95 ASP A N 1
ATOM 742 C CA . ASP A 1 95 ? 2.000 13.345 -15.244 1.00 87.31 95 ASP A CA 1
ATOM 743 C C . ASP A 1 95 ? 1.920 12.501 -16.534 1.00 87.31 95 ASP A C 1
ATOM 745 O O . ASP A 1 95 ? 2.709 12.689 -17.459 1.00 87.31 95 ASP A O 1
ATOM 749 N N . ASP A 1 96 ? 1.017 11.513 -16.569 1.00 86.56 96 ASP A N 1
ATOM 750 C CA . ASP A 1 96 ? 0.870 10.497 -17.619 1.00 86.56 96 ASP A CA 1
ATOM 751 C C . ASP A 1 96 ? 2.174 9.711 -17.914 1.00 86.56 96 ASP A C 1
ATOM 753 O O . ASP A 1 96 ? 2.319 9.043 -18.945 1.00 86.56 96 ASP A O 1
ATOM 757 N N . MET A 1 97 ? 3.121 9.717 -16.970 1.00 88.06 97 MET A N 1
ATOM 758 C CA . MET A 1 97 ? 4.344 8.924 -17.024 1.00 88.06 97 MET A CA 1
ATOM 759 C C . MET A 1 97 ? 4.050 7.492 -16.583 1.00 88.06 97 MET A C 1
ATOM 761 O O . MET A 1 97 ? 3.397 7.228 -15.570 1.00 88.06 97 MET A O 1
ATOM 765 N N . CYS A 1 98 ? 4.557 6.543 -17.366 1.00 88.38 98 CYS A N 1
ATOM 766 C CA . CYS A 1 98 ? 4.389 5.125 -17.099 1.00 88.38 98 CYS A CA 1
ATOM 767 C C . CYS A 1 98 ? 5.583 4.564 -16.325 1.00 88.38 98 CYS A C 1
ATOM 769 O O . CYS A 1 98 ? 6.710 4.618 -16.815 1.00 88.38 98 CYS A O 1
ATOM 771 N N . ASP A 1 99 ? 5.307 3.925 -15.195 1.00 85.12 99 ASP A N 1
ATOM 772 C CA . ASP A 1 99 ? 6.267 3.110 -14.458 1.00 85.12 99 ASP A CA 1
ATOM 773 C C . ASP A 1 99 ? 5.995 1.622 -14.726 1.00 85.12 99 ASP A C 1
ATOM 775 O O . ASP A 1 99 ? 4.843 1.181 -14.742 1.00 85.12 99 ASP A O 1
ATOM 779 N N . THR A 1 100 ? 7.038 0.852 -15.026 1.00 85.44 100 THR A N 1
ATOM 780 C CA . THR A 1 100 ? 6.921 -0.546 -15.466 1.00 85.44 100 THR A CA 1
ATOM 781 C C . THR A 1 100 ? 7.813 -1.435 -14.623 1.00 85.44 100 THR A C 1
ATOM 783 O O . THR A 1 100 ? 9.035 -1.356 -14.717 1.00 85.44 100 THR A O 1
ATOM 786 N N . GLU A 1 101 ? 7.198 -2.369 -13.903 1.00 82.19 101 GLU A N 1
ATOM 787 C CA . GLU A 1 101 ? 7.907 -3.318 -13.053 1.00 82.19 101 GLU A CA 1
ATOM 788 C C . GLU A 1 101 ? 7.874 -4.726 -13.667 1.00 82.19 101 GLU A C 1
ATOM 790 O O . GLU A 1 101 ? 6.817 -5.245 -14.034 1.00 82.19 101 GLU A O 1
ATOM 795 N N . GLY A 1 102 ? 9.049 -5.357 -13.790 1.00 76.19 102 GLY A N 1
ATOM 796 C CA . GLY A 1 102 ? 9.211 -6.788 -14.100 1.00 76.19 102 GLY A CA 1
ATOM 797 C C . GLY A 1 102 ? 8.840 -7.274 -15.509 1.00 76.19 102 GLY A C 1
ATOM 798 O O . GLY A 1 102 ? 8.887 -8.481 -15.767 1.00 76.19 102 GLY A O 1
ATOM 799 N N . PHE A 1 103 ? 8.517 -6.375 -16.441 1.00 74.25 103 PHE A N 1
ATOM 800 C CA . PHE A 1 103 ? 8.453 -6.685 -17.873 1.00 74.25 103 PHE A CA 1
ATOM 801 C C . PHE A 1 103 ? 9.859 -6.578 -18.487 1.00 74.25 103 PHE A C 1
ATOM 803 O O . PHE A 1 103 ? 10.220 -5.563 -19.077 1.00 74.25 103 PHE A O 1
ATOM 810 N N . ARG A 1 104 ? 10.675 -7.617 -18.296 1.00 58.41 104 ARG A N 1
ATOM 811 C CA . ARG A 1 104 ? 11.948 -7.842 -18.997 1.00 58.41 104 ARG A CA 1
ATOM 812 C C . ARG A 1 104 ? 11.984 -9.256 -19.557 1.00 58.41 104 ARG A C 1
ATOM 814 O O . ARG A 1 104 ? 11.373 -10.146 -18.917 1.00 58.41 104 ARG A O 1
#

Organism: NCBI:txid1209925

InterPro domains:
  IPR006134 DNA-directed DNA polymerase, family B, multifunctional domain [PF00136] (19-96)
  IPR023211 DNA polymerase, palm domain superfamily [G3DSA:3.90.1600.10] (1-103)
  IPR043502 DNA/RNA polymerase superfamily [SSF56672] (2-103)

Foldseek 3Di:
DVVVVVQVQQVVLQVVLVVQCVVVVWDWPDDDSNDTDTDDPDPDPVSVVVSQVSSQVSSLPPPDDPVSVVTDDDPADFPDKDQDDVQFIWTAHPVRDIDTTDPD

Radius of gyration: 14.65 Å; chains: 1; bounding box: 33×33×37 Å

pLDDT: mean 84.08, std 8.52, range [58.41, 93.0]

Secondary structure (DSSP, 8-state):
-HHHHHHHHHHHHHHHHHHHHHHTT-EEEEE-SS-EEEE----SHHHHHHHHHHHHHHHHT-TT-HHHHH--------SEEEEEETTEEEEE-T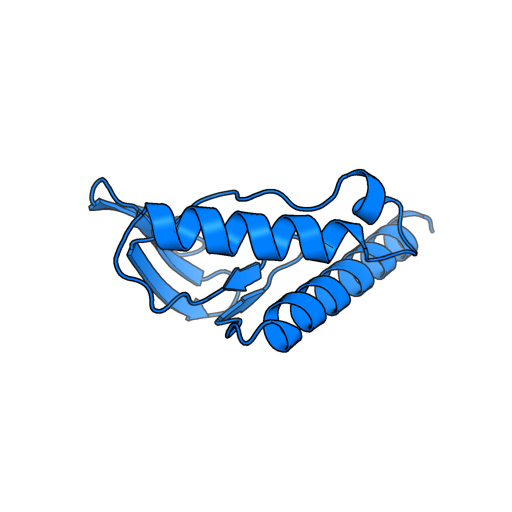TSPEEEES--

Sequence (104 aa):
MCAGIVMATARYYMRDMAKVARKLGFNIIYGDIDSILVHVEQETESGWEDTAHLITQSVKDIKVTIFAEVGAGVEANYKSTIISAKKKYKNMNWDDMCDTEGFR